Protein AF-A0A4U5V5Y0-F1 (afdb_monomer)

Solvent-accessible surface area (backbone atoms only — not comparable to full-atom values): 7312 Å² total; per-residue (Å²): 124,65,64,65,52,51,53,48,52,50,51,53,50,53,48,52,51,50,22,43,53,54,15,52,53,48,25,50,50,54,49,49,54,22,55,76,68,72,42,86,60,33,80,50,74,45,81,40,73,58,66,60,56,74,66,40,94,56,35,47,59,48,17,53,56,40,22,47,71,69,24,73,54,42,52,71,45,80,44,76,46,86,73,58,62,55,66,61,50,50,55,52,49,55,52,50,53,51,50,54,54,53,51,50,54,50,54,52,55,62,45,52,57,53,55,52,54,52,53,54,51,54,54,54,55,53,57,64,61,73,80,111

Secondary structure (DSSP, 8-state):
-HHHHHHHHHHHHHHHHHHHHHHHHHHHHHHHHHHHTT-SSEEEEEEE--HHHHHSTTHHHHHHHHHHHH-TTEEEEEEE-SSTTHHHHHHHHHHHHHHHHHHHHHHHHHHHHHHHHHHHHHHHHHHHHHT-

Structure (mmCIF, N/CA/C/O backbone):
data_AF-A0A4U5V5Y0-F1
#
_entry.id   AF-A0A4U5V5Y0-F1
#
loop_
_atom_site.group_PDB
_atom_site.id
_atom_site.type_symbol
_atom_site.label_atom_id
_atom_site.label_alt_id
_atom_site.label_comp_id
_atom_site.label_asym_id
_atom_site.label_entity_id
_atom_site.label_seq_id
_atom_site.pdbx_PDB_ins_code
_atom_site.Cartn_x
_atom_site.Cartn_y
_atom_site.Cartn_z
_atom_site.occupancy
_atom_site.B_iso_or_equiv
_atom_site.auth_seq_id
_atom_site.auth_comp_id
_atom_site.auth_asym_id
_atom_site.auth_atom_id
_atom_site.pdbx_PDB_model_num
ATOM 1 N N . MET A 1 1 ? 23.529 -1.756 -30.388 1.00 67.44 1 MET A N 1
ATOM 2 C CA . MET A 1 1 ? 22.049 -1.617 -30.461 1.00 67.44 1 MET A CA 1
ATOM 3 C C . MET A 1 1 ? 21.302 -2.834 -29.896 1.00 67.44 1 MET A C 1
ATOM 5 O O . MET A 1 1 ? 20.129 -2.705 -29.569 1.00 67.44 1 MET A O 1
ATOM 9 N N . VAL A 1 2 ? 21.948 -4.003 -29.757 1.00 92.50 2 VAL A N 1
ATOM 10 C CA . VAL A 1 2 ? 21.343 -5.205 -29.149 1.00 92.50 2 V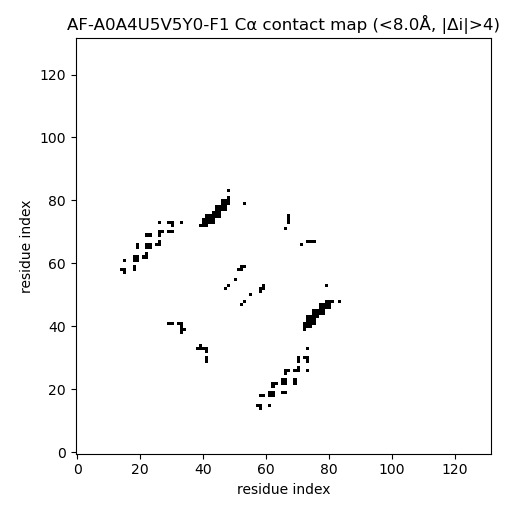AL A CA 1
ATOM 11 C C . VAL A 1 2 ? 21.371 -5.126 -27.616 1.00 92.50 2 VAL A C 1
ATOM 13 O O . VAL A 1 2 ? 20.354 -5.377 -26.979 1.00 92.50 2 VAL A O 1
ATOM 16 N N . ASP A 1 3 ? 22.475 -4.652 -27.032 1.00 94.75 3 ASP A N 1
ATOM 17 C CA . ASP A 1 3 ? 22.661 -4.611 -25.572 1.00 94.75 3 ASP A CA 1
ATOM 18 C C . ASP A 1 3 ? 21.644 -3.716 -24.861 1.00 94.75 3 ASP A C 1
ATOM 20 O O . ASP A 1 3 ? 21.044 -4.121 -23.871 1.00 94.75 3 ASP A O 1
ATOM 24 N N . SER A 1 4 ? 21.350 -2.530 -25.403 1.00 94.50 4 SER A N 1
ATOM 25 C CA . SER A 1 4 ? 20.343 -1.630 -24.824 1.00 94.50 4 SER A CA 1
ATOM 26 C C . SER A 1 4 ? 18.927 -2.217 -24.856 1.00 94.50 4 SER A C 1
ATOM 28 O O . SER A 1 4 ? 18.129 -1.948 -23.959 1.00 94.50 4 SER A O 1
ATOM 30 N N . ARG A 1 5 ? 18.610 -3.060 -25.851 1.00 95.94 5 ARG A N 1
ATOM 31 C CA . ARG A 1 5 ? 17.330 -3.786 -25.915 1.00 95.94 5 ARG A CA 1
ATOM 32 C C . ARG A 1 5 ? 17.271 -4.901 -24.878 1.00 95.94 5 ARG A C 1
ATOM 34 O O . ARG A 1 5 ? 16.232 -5.070 -24.248 1.00 95.94 5 ARG A O 1
ATOM 41 N N . VAL A 1 6 ? 18.372 -5.629 -24.686 1.00 97.50 6 VAL A N 1
ATOM 42 C CA . VAL A 1 6 ? 18.473 -6.674 -23.657 1.00 97.50 6 VAL A CA 1
ATOM 43 C C . VAL A 1 6 ? 18.346 -6.058 -22.265 1.00 97.50 6 VAL A C 1
ATOM 45 O O . VAL A 1 6 ? 17.530 -6.522 -21.475 1.00 97.50 6 VAL A O 1
ATOM 48 N N . VAL A 1 7 ? 19.067 -4.967 -21.985 1.00 97.94 7 VAL A N 1
ATOM 49 C CA . VAL A 1 7 ? 18.978 -4.249 -20.702 1.00 97.94 7 VAL A CA 1
ATOM 50 C C . VAL A 1 7 ? 17.548 -3.785 -20.438 1.00 97.94 7 VAL A C 1
ATOM 52 O O . VAL A 1 7 ? 17.015 -4.046 -19.363 1.00 97.94 7 VAL A O 1
ATOM 55 N N . ARG A 1 8 ? 16.886 -3.173 -21.430 1.00 96.50 8 ARG A N 1
ATOM 56 C CA . ARG A 1 8 ? 15.485 -2.760 -21.290 1.00 96.50 8 ARG A CA 1
ATOM 57 C C . ARG A 1 8 ? 14.567 -3.942 -20.970 1.00 96.50 8 ARG A C 1
ATOM 59 O O . ARG A 1 8 ? 13.778 -3.846 -20.040 1.00 96.50 8 ARG A O 1
ATOM 66 N N . LEU A 1 9 ? 14.695 -5.055 -21.693 1.00 97.19 9 LEU A N 1
ATOM 67 C CA . LEU A 1 9 ? 13.881 -6.250 -21.455 1.00 97.19 9 LEU A CA 1
ATOM 68 C C . LEU A 1 9 ? 14.072 -6.799 -20.035 1.00 97.19 9 LEU A C 1
ATOM 70 O O . LEU A 1 9 ? 13.101 -7.186 -19.383 1.00 97.19 9 LEU A O 1
ATOM 74 N N . VAL A 1 10 ? 15.312 -6.819 -19.544 1.00 97.94 10 VAL A N 1
ATOM 75 C CA . VAL A 1 10 ? 15.622 -7.250 -18.176 1.00 97.94 10 VAL A CA 1
ATOM 76 C C . VAL A 1 10 ? 14.977 -6.305 -17.1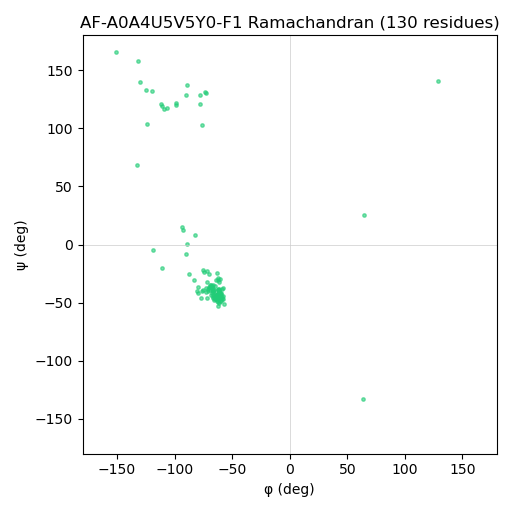58 1.00 97.94 10 VAL A C 1
ATOM 78 O O . VAL A 1 10 ? 14.302 -6.778 -16.243 1.00 97.94 10 VAL A O 1
ATOM 81 N N . CYS A 1 11 ? 15.109 -4.986 -17.331 1.00 97.06 11 CYS A N 1
ATOM 82 C CA . CYS A 1 11 ? 14.475 -3.994 -16.457 1.00 97.06 11 CYS A CA 1
ATOM 83 C C . CYS A 1 11 ? 12.944 -4.117 -16.448 1.00 97.06 11 CYS A C 1
ATOM 85 O O . CYS A 1 11 ? 12.342 -4.147 -15.371 1.00 97.06 11 CYS A O 1
ATOM 87 N N . ASP A 1 12 ? 12.320 -4.252 -17.619 1.00 97.00 12 ASP A N 1
ATOM 88 C CA . ASP A 1 12 ? 10.870 -4.429 -17.760 1.00 97.00 12 ASP A CA 1
ATOM 89 C C . ASP A 1 12 ? 10.416 -5.726 -17.070 1.00 97.00 12 ASP A C 1
ATOM 91 O O . ASP A 1 12 ? 9.430 -5.740 -16.333 1.00 97.00 12 ASP A O 1
ATOM 95 N N . THR A 1 13 ? 11.179 -6.813 -17.216 1.00 98.00 13 THR A N 1
ATOM 96 C CA . THR A 1 13 ? 10.873 -8.106 -16.582 1.00 98.00 13 THR A CA 1
ATOM 97 C C . THR A 1 13 ? 10.985 -8.033 -15.058 1.00 98.00 13 THR A C 1
ATOM 99 O O . THR A 1 13 ? 10.094 -8.503 -14.343 1.00 98.00 13 THR A O 1
ATOM 102 N N . ILE A 1 14 ? 12.061 -7.435 -14.537 1.00 98.25 14 ILE A N 1
ATOM 103 C CA . ILE A 1 14 ? 12.301 -7.318 -13.092 1.00 98.25 14 ILE A CA 1
ATOM 104 C C . ILE A 1 14 ? 11.249 -6.417 -12.442 1.00 98.25 14 ILE A C 1
ATOM 106 O O . ILE A 1 14 ? 10.661 -6.803 -11.428 1.00 98.25 14 ILE A O 1
ATOM 110 N N . SER A 1 15 ? 10.994 -5.243 -13.024 1.00 98.00 15 SER A N 1
ATOM 111 C CA . SER A 1 15 ? 10.015 -4.286 -12.501 1.00 98.00 15 SER A CA 1
ATOM 112 C C . SER A 1 15 ? 8.595 -4.854 -12.525 1.00 98.00 15 SER A C 1
ATOM 114 O O . SER A 1 15 ? 7.910 -4.798 -11.504 1.00 98.00 15 SER A O 1
ATOM 116 N N . SER A 1 16 ? 8.191 -5.504 -13.623 1.00 98.25 16 SER A N 1
ATOM 117 C CA . SER A 1 16 ? 6.876 -6.151 -13.739 1.00 98.25 16 SER A CA 1
ATOM 118 C C . SER A 1 16 ? 6.702 -7.275 -12.719 1.00 98.25 16 SER A C 1
ATOM 120 O O . SER A 1 16 ? 5.663 -7.383 -12.068 1.00 98.25 16 SER A O 1
ATOM 122 N N . ARG A 1 17 ? 7.731 -8.114 -12.532 1.00 98.56 17 ARG A N 1
ATOM 123 C CA . ARG A 1 17 ? 7.701 -9.176 -11.517 1.00 98.56 17 ARG A CA 1
ATOM 124 C C . ARG A 1 17 ? 7.547 -8.593 -10.115 1.00 98.56 17 ARG A C 1
ATOM 126 O O . ARG A 1 17 ? 6.737 -9.096 -9.343 1.00 98.56 17 ARG A O 1
ATOM 133 N N . SER A 1 18 ? 8.300 -7.541 -9.802 1.00 98.50 18 SER A N 1
ATOM 134 C CA . SER A 1 18 ? 8.222 -6.857 -8.510 1.00 98.50 18 SER A CA 1
ATOM 135 C C . SER A 1 18 ? 6.815 -6.300 -8.252 1.00 98.50 18 SER A C 1
ATOM 137 O O . SER A 1 18 ? 6.211 -6.624 -7.229 1.00 98.50 18 SER A O 1
ATOM 139 N N . ALA A 1 19 ? 6.229 -5.588 -9.222 1.00 98.56 19 ALA A N 1
ATOM 140 C CA . ALA A 1 19 ? 4.870 -5.052 -9.119 1.00 98.56 19 ALA A CA 1
ATOM 141 C C . ALA A 1 19 ? 3.821 -6.150 -8.861 1.00 98.56 19 ALA A C 1
ATOM 143 O O . ALA A 1 19 ? 2.978 -6.008 -7.974 1.00 98.56 19 ALA A O 1
ATOM 144 N N . ARG A 1 20 ? 3.907 -7.279 -9.578 1.00 98.69 20 ARG A N 1
ATOM 145 C CA . ARG A 1 20 ? 2.986 -8.420 -9.417 1.00 98.69 20 ARG A CA 1
ATOM 146 C C . ARG A 1 20 ? 3.112 -9.109 -8.060 1.00 98.69 20 ARG A C 1
ATOM 148 O O . ARG A 1 20 ? 2.100 -9.517 -7.496 1.00 98.69 20 ARG A O 1
ATOM 155 N N . LEU A 1 21 ? 4.328 -9.235 -7.528 1.00 98.62 21 LEU A N 1
ATOM 156 C CA . LEU A 1 21 ? 4.553 -9.804 -6.196 1.00 98.62 21 LEU A CA 1
ATOM 157 C C . LEU A 1 21 ? 3.978 -8.895 -5.102 1.00 98.62 21 LEU A C 1
ATOM 159 O O . LEU A 1 21 ? 3.255 -9.376 -4.228 1.00 98.62 21 LEU A O 1
ATOM 163 N N . CYS A 1 22 ? 4.217 -7.583 -5.189 1.00 98.31 22 CYS A N 1
ATOM 164 C CA . CYS A 1 22 ? 3.601 -6.607 -4.288 1.00 98.31 22 CYS A CA 1
ATOM 165 C C . CYS A 1 22 ? 2.067 -6.647 -4.376 1.00 98.31 22 CYS A C 1
ATOM 167 O O . CYS A 1 22 ? 1.385 -6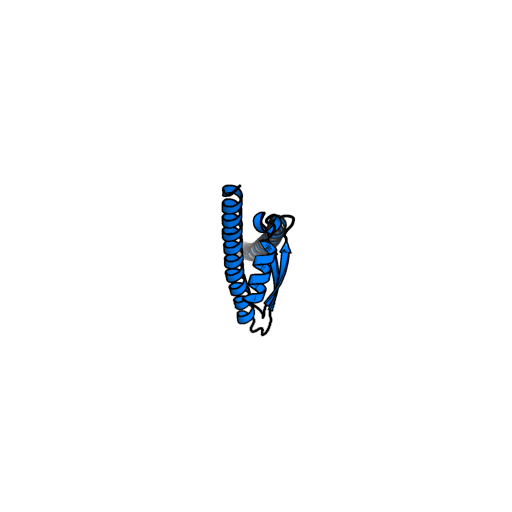.638 -3.352 1.00 98.31 22 CYS A O 1
ATOM 169 N N . ALA A 1 23 ? 1.524 -6.753 -5.591 1.00 98.56 23 ALA A N 1
ATOM 170 C CA . ALA A 1 23 ? 0.090 -6.872 -5.818 1.00 98.56 23 ALA A CA 1
ATOM 171 C C . ALA A 1 23 ? -0.512 -8.130 -5.180 1.00 98.56 23 ALA A C 1
ATOM 173 O O . ALA A 1 23 ? -1.580 -8.052 -4.579 1.00 98.56 23 ALA A O 1
ATOM 174 N N . ALA A 1 24 ? 0.166 -9.278 -5.270 1.00 98.69 24 ALA A N 1
ATOM 175 C CA . ALA A 1 24 ? -0.297 -10.519 -4.653 1.00 98.69 24 ALA A CA 1
ATOM 176 C C . ALA A 1 24 ? -0.360 -10.417 -3.121 1.00 98.69 24 ALA A C 1
ATOM 178 O O . ALA A 1 24 ? -1.358 -10.813 -2.511 1.00 98.69 24 ALA A O 1
ATOM 179 N N . ALA A 1 25 ? 0.663 -9.824 -2.499 1.00 98.62 25 ALA A N 1
ATOM 180 C CA . ALA A 1 25 ? 0.661 -9.559 -1.062 1.00 98.62 25 ALA A CA 1
ATOM 181 C C . ALA A 1 25 ? -0.487 -8.615 -0.664 1.00 98.62 25 ALA A C 1
ATOM 183 O O . ALA A 1 25 ? -1.244 -8.910 0.262 1.00 98.62 25 ALA A O 1
ATOM 184 N N . LEU A 1 26 ? -0.676 -7.519 -1.405 1.00 98.44 26 LEU A N 1
ATOM 185 C CA . LEU A 1 26 ? -1.731 -6.549 -1.122 1.00 98.44 26 LEU A CA 1
ATOM 186 C C . LEU A 1 26 ? -3.138 -7.137 -1.308 1.00 98.44 26 LEU A C 1
ATOM 188 O O . LEU A 1 26 ? -4.002 -6.940 -0.458 1.00 98.44 26 LEU A O 1
ATOM 192 N N . ALA A 1 27 ? -3.359 -7.905 -2.377 1.00 98.56 27 ALA A N 1
ATOM 193 C CA . ALA A 1 27 ? -4.612 -8.617 -2.622 1.00 98.56 27 ALA A CA 1
ATOM 194 C C . ALA A 1 27 ? -4.942 -9.598 -1.485 1.00 98.56 27 ALA A C 1
ATOM 196 O O . ALA A 1 27 ? -6.098 -9.712 -1.073 1.00 98.56 27 ALA A O 1
ATOM 197 N N . THR A 1 28 ? -3.923 -10.270 -0.940 1.00 98.56 28 THR A N 1
ATOM 198 C CA . THR A 1 28 ? -4.076 -11.166 0.213 1.00 98.56 28 THR A CA 1
ATOM 199 C C . THR A 1 28 ? -4.507 -10.391 1.457 1.00 98.56 28 THR A C 1
ATOM 201 O O . THR A 1 28 ? -5.467 -10.785 2.118 1.00 98.56 28 THR A O 1
ATOM 204 N N . LEU A 1 29 ? -3.858 -9.260 1.754 1.00 98.50 29 LEU A N 1
ATOM 205 C CA . LEU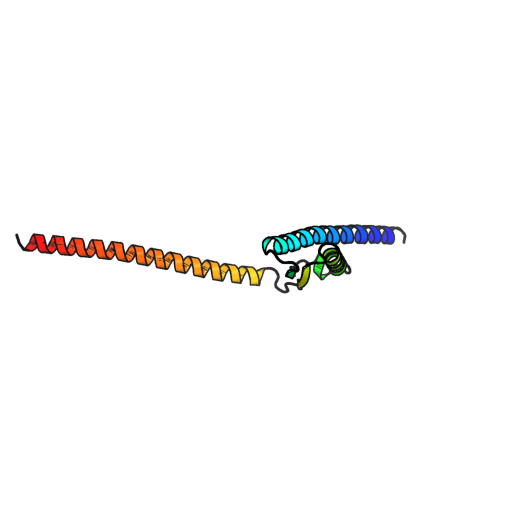 A 1 29 ? -4.215 -8.406 2.892 1.00 98.50 29 LEU A CA 1
ATOM 206 C C . LEU A 1 29 ? -5.627 -7.825 2.762 1.00 98.50 29 LEU A C 1
ATOM 208 O O . LEU A 1 29 ? -6.403 -7.888 3.714 1.00 98.50 29 LEU A O 1
ATOM 212 N N . ALA A 1 30 ? -5.990 -7.312 1.588 1.00 98.31 30 ALA A N 1
ATOM 213 C CA . ALA A 1 30 ? -7.321 -6.770 1.342 1.00 98.31 30 ALA A CA 1
ATOM 214 C C . ALA A 1 30 ? -8.404 -7.844 1.522 1.00 98.31 30 ALA A C 1
ATOM 216 O O . ALA A 1 30 ? -9.371 -7.633 2.252 1.00 98.31 30 ALA A O 1
ATOM 217 N N . ASN A 1 31 ? -8.208 -9.034 0.946 1.00 98.19 31 ASN A N 1
ATOM 218 C CA . ASN A 1 31 ? -9.125 -10.153 1.160 1.00 98.19 31 ASN A CA 1
ATOM 219 C C . ASN A 1 31 ? -9.185 -10.582 2.628 1.00 98.19 31 ASN A C 1
ATOM 221 O O . ASN A 1 31 ? -10.269 -10.866 3.133 1.00 98.19 31 ASN A O 1
ATOM 225 N N . ARG A 1 32 ? -8.052 -10.591 3.339 1.00 98.44 32 ARG A N 1
ATOM 226 C CA . ARG A 1 32 ? -8.022 -10.901 4.772 1.00 98.44 32 ARG A CA 1
ATOM 227 C C . ARG A 1 32 ? -8.856 -9.902 5.571 1.00 98.44 32 ARG A C 1
ATOM 229 O O . ARG A 1 32 ? -9.661 -10.323 6.393 1.00 98.44 32 ARG A O 1
ATOM 236 N N . ILE A 1 33 ? -8.713 -8.603 5.306 1.00 98.38 33 ILE A N 1
ATOM 237 C CA . ILE A 1 33 ? -9.518 -7.551 5.944 1.00 98.38 33 ILE A CA 1
ATOM 238 C C . ILE A 1 33 ? -11.004 -7.739 5.622 1.00 98.38 33 ILE A C 1
ATOM 240 O O . ILE A 1 33 ? -11.833 -7.687 6.529 1.00 98.38 33 ILE A O 1
ATOM 244 N N . ARG A 1 34 ? -11.340 -7.993 4.352 1.00 98.44 34 ARG A N 1
ATOM 245 C CA . ARG A 1 34 ? -12.713 -8.231 3.890 1.00 98.44 34 ARG A CA 1
ATOM 246 C C . ARG A 1 34 ? -13.368 -9.395 4.640 1.00 98.44 34 ARG A C 1
ATOM 248 O O . ARG A 1 34 ? -14.448 -9.227 5.198 1.00 98.44 34 ARG A O 1
ATOM 255 N N . VAL A 1 35 ? -12.686 -10.541 4.695 1.00 98.25 35 VAL A N 1
ATOM 256 C CA . VAL A 1 35 ? -13.163 -11.757 5.371 1.00 98.25 35 VAL A CA 1
ATOM 257 C C . VAL A 1 35 ? -13.279 -11.545 6.878 1.00 98.25 35 VAL A C 1
ATOM 259 O O . VAL A 1 35 ? -14.305 -11.886 7.453 1.00 98.25 35 VAL A O 1
ATOM 262 N N . ASN A 1 36 ? -12.279 -10.929 7.515 1.00 98.31 36 ASN A N 1
ATOM 263 C CA . ASN A 1 36 ? -12.311 -10.657 8.955 1.00 98.31 36 ASN A CA 1
ATOM 264 C C . ASN A 1 36 ? -13.482 -9.749 9.357 1.00 98.31 36 ASN A C 1
ATOM 266 O O . ASN A 1 36 ? -13.974 -9.845 10.475 1.00 98.31 36 ASN A O 1
ATOM 270 N N . ARG A 1 37 ? -13.923 -8.866 8.456 1.00 97.81 37 ARG A N 1
ATOM 271 C CA . ARG A 1 37 ? -15.086 -7.994 8.662 1.00 97.81 37 ARG A CA 1
ATOM 272 C C . ARG A 1 37 ? -16.410 -8.623 8.209 1.00 97.81 37 ARG A C 1
ATOM 274 O O . ARG A 1 37 ? -17.436 -7.961 8.300 1.00 97.81 37 ARG A O 1
ATOM 281 N N . GLY A 1 38 ? -16.400 -9.856 7.693 1.00 97.62 38 GLY A N 1
ATOM 282 C CA . GLY A 1 38 ? -17.598 -10.531 7.183 1.00 97.62 38 GLY A CA 1
ATOM 283 C C . GLY A 1 38 ? -18.219 -9.859 5.953 1.00 97.62 38 GLY A C 1
ATOM 284 O O . GLY A 1 38 ? -19.420 -9.981 5.729 1.00 97.62 38 GLY A O 1
ATOM 285 N N . LEU A 1 39 ? -17.430 -9.120 5.167 1.00 97.88 39 LEU A N 1
ATOM 286 C CA . LEU A 1 39 ? -17.933 -8.340 4.036 1.00 97.88 39 LEU A CA 1
ATOM 287 C C . LEU A 1 39 ? -17.952 -9.166 2.742 1.00 97.88 39 LEU A C 1
ATOM 289 O O . LEU A 1 39 ? -16.982 -9.851 2.405 1.00 97.88 39 LEU A O 1
ATOM 293 N N . SER A 1 40 ? -19.028 -9.039 1.963 1.00 97.06 40 SER A N 1
ATOM 294 C CA . SER A 1 40 ? -19.068 -9.558 0.590 1.00 97.06 40 SER A CA 1
ATOM 295 C C . SER A 1 40 ? -18.095 -8.794 -0.308 1.00 97.06 40 SER A C 1
ATOM 297 O O . SER A 1 40 ? -17.311 -9.420 -1.013 1.00 97.06 40 SER A O 1
ATOM 299 N N . HIS A 1 41 ? -18.069 -7.464 -0.185 1.00 97.88 41 HIS A N 1
ATOM 300 C CA . HIS A 1 41 ? -17.200 -6.562 -0.935 1.00 97.88 41 HIS A CA 1
ATOM 301 C C . HIS A 1 41 ? -16.483 -5.579 0.004 1.00 97.88 41 HIS A C 1
ATOM 303 O O . HIS A 1 41 ? -17.084 -5.068 0.951 1.00 97.88 41 HIS A O 1
ATOM 309 N N . LEU A 1 42 ? -15.202 -5.295 -0.243 1.00 98.38 42 LEU A N 1
ATOM 310 C CA . LEU A 1 42 ? -14.414 -4.339 0.540 1.00 98.38 42 LEU A CA 1
ATOM 311 C C . LEU A 1 42 ? -14.099 -3.100 -0.291 1.00 98.38 42 LEU A C 1
ATOM 313 O O . LEU A 1 42 ? -13.362 -3.190 -1.261 1.00 98.38 42 LEU A O 1
ATOM 317 N N . LYS A 1 43 ? -14.558 -1.930 0.153 1.00 98.19 43 LYS A N 1
ATOM 318 C CA . LYS A 1 43 ? -14.074 -0.644 -0.354 1.00 98.19 43 LYS A CA 1
ATOM 319 C C . LYS A 1 43 ? -13.037 -0.073 0.605 1.00 98.19 43 LYS A C 1
ATOM 321 O O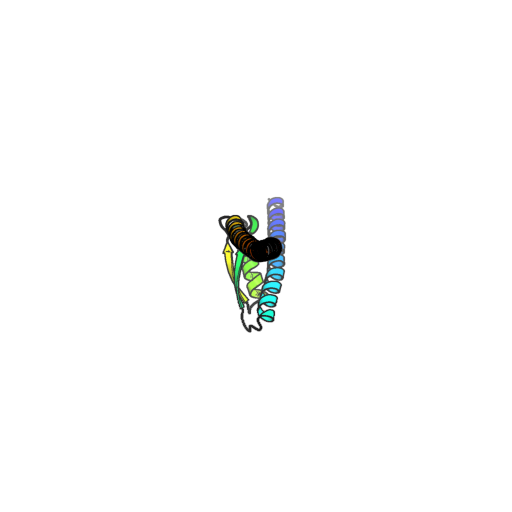 . LYS A 1 43 ? -13.330 0.110 1.787 1.00 98.19 43 LYS A O 1
ATOM 326 N N . THR A 1 44 ? -11.820 0.178 0.133 1.00 97.62 44 THR A N 1
ATOM 327 C CA . THR A 1 44 ? -10.730 0.657 0.992 1.00 97.62 44 THR A CA 1
ATOM 328 C C . THR A 1 44 ? -9.716 1.514 0.239 1.00 97.62 44 THR A C 1
ATOM 330 O O . THR A 1 44 ? -9.680 1.537 -0.991 1.00 97.62 44 THR A O 1
ATOM 333 N N . THR A 1 45 ? -8.878 2.220 0.993 1.00 98.12 45 THR A N 1
ATOM 334 C CA . THR A 1 45 ? -7.809 3.065 0.460 1.00 98.12 45 THR A CA 1
ATOM 335 C C . THR A 1 45 ? -6.470 2.559 0.967 1.00 98.12 45 THR A C 1
ATOM 337 O O . THR A 1 45 ? -6.297 2.329 2.162 1.00 98.12 45 THR A O 1
ATOM 340 N N . VAL A 1 46 ? -5.510 2.412 0.060 1.00 97.75 46 VAL A N 1
ATOM 341 C CA . VAL A 1 46 ? -4.130 2.042 0.375 1.00 97.75 46 VAL A CA 1
ATOM 342 C C . VAL A 1 46 ? -3.259 3.278 0.211 1.00 97.75 46 VAL A C 1
ATOM 344 O O . VAL A 1 46 ? -3.154 3.831 -0.885 1.00 97.75 46 VAL A O 1
ATOM 347 N N . GLY A 1 47 ? -2.639 3.707 1.309 1.00 96.25 47 GLY A N 1
ATOM 348 C CA . GLY A 1 47 ? -1.597 4.727 1.279 1.00 96.25 47 GLY A CA 1
ATOM 349 C C . GLY A 1 47 ? -0.315 4.152 0.682 1.00 96.25 47 GLY A C 1
ATOM 350 O O . GLY A 1 47 ? 0.130 3.080 1.092 1.00 96.25 47 GLY A O 1
ATOM 351 N N . VAL A 1 48 ? 0.270 4.848 -0.289 1.00 96.12 48 VAL A N 1
ATOM 352 C CA . VAL A 1 48 ? 1.483 4.415 -0.986 1.00 96.12 48 VAL A CA 1
ATOM 353 C C . VAL A 1 48 ? 2.554 5.487 -0.903 1.00 96.12 48 VAL A C 1
ATOM 355 O O . VAL A 1 48 ? 2.318 6.655 -1.195 1.00 96.12 48 VAL A O 1
ATOM 358 N N . ASP A 1 49 ? 3.764 5.066 -0.569 1.00 94.25 49 ASP A N 1
ATOM 359 C CA . ASP A 1 49 ? 4.970 5.878 -0.635 1.00 94.25 49 ASP A CA 1
ATOM 360 C C . ASP A 1 49 ? 6.069 5.067 -1.342 1.00 94.25 49 ASP A C 1
ATOM 362 O O . ASP A 1 49 ? 6.005 3.839 -1.425 1.00 94.25 49 ASP A O 1
ATOM 366 N N . GLY A 1 50 ? 7.067 5.752 -1.891 1.00 93.38 50 GLY A N 1
ATOM 367 C CA . GLY A 1 50 ? 8.216 5.142 -2.552 1.00 93.38 50 GLY A CA 1
ATOM 368 C C . GLY A 1 50 ? 8.486 5.700 -3.946 1.00 93.38 50 GLY A C 1
ATOM 369 O O . GLY A 1 50 ? 7.590 5.953 -4.754 1.00 93.38 50 GLY A O 1
ATOM 370 N N . THR A 1 51 ? 9.769 5.870 -4.259 1.00 94.88 51 THR A N 1
ATOM 371 C CA . THR A 1 51 ? 10.223 6.427 -5.541 1.00 94.88 51 THR A CA 1
ATOM 372 C C . THR A 1 51 ? 9.921 5.514 -6.722 1.00 94.88 51 THR A C 1
ATOM 374 O O . THR A 1 51 ? 9.572 6.026 -7.779 1.00 94.88 51 THR A O 1
ATOM 377 N N . VAL A 1 52 ? 10.000 4.190 -6.557 1.00 96.81 52 VAL A N 1
ATOM 378 C CA . VAL A 1 52 ? 9.678 3.230 -7.627 1.00 96.81 52 VAL A CA 1
ATOM 379 C C . VAL A 1 52 ? 8.212 3.351 -8.030 1.00 96.81 52 VAL A C 1
ATOM 381 O O . VAL A 1 52 ? 7.925 3.517 -9.208 1.00 96.81 52 VAL A O 1
ATOM 384 N N . TYR A 1 53 ? 7.290 3.359 -7.065 1.00 96.75 53 TYR A N 1
ATOM 385 C CA . TYR A 1 53 ? 5.865 3.507 -7.358 1.00 96.75 53 TYR A CA 1
ATOM 386 C C . TYR A 1 53 ? 5.544 4.855 -8.026 1.00 96.75 53 TYR A C 1
ATOM 388 O O . TYR A 1 53 ? 4.731 4.902 -8.943 1.00 96.75 53 TYR A O 1
ATOM 396 N N . ARG A 1 54 ? 6.204 5.943 -7.598 1.00 94.56 54 ARG A N 1
ATOM 397 C CA . ARG A 1 54 ? 5.984 7.293 -8.144 1.00 94.56 54 ARG A CA 1
ATOM 398 C C . ARG A 1 54 ? 6.617 7.541 -9.512 1.00 94.56 54 ARG A C 1
ATOM 400 O O . ARG A 1 54 ? 6.045 8.268 -10.312 1.00 94.56 54 ARG A O 1
ATOM 407 N N . LYS A 1 55 ? 7.835 7.043 -9.742 1.00 95.69 55 LYS A N 1
ATOM 408 C CA . LYS A 1 55 ? 8.682 7.461 -10.875 1.00 95.69 55 LYS A CA 1
ATOM 409 C C . LYS A 1 55 ? 8.873 6.383 -11.937 1.00 95.69 55 LYS A C 1
ATOM 411 O O . LYS A 1 55 ? 9.268 6.717 -13.049 1.00 95.69 55 LYS A O 1
ATOM 416 N N . HIS A 1 56 ? 8.655 5.106 -11.619 1.00 97.31 56 HIS A N 1
ATOM 417 C CA . HIS A 1 56 ? 8.781 4.051 -12.621 1.00 97.31 56 HIS A CA 1
ATOM 418 C C . HIS A 1 56 ? 7.586 4.112 -13.583 1.00 97.31 56 HIS A C 1
ATOM 420 O O . HIS A 1 56 ? 6.449 4.116 -13.109 1.00 97.31 56 HIS A O 1
ATOM 426 N N . PRO A 1 57 ? 7.804 4.092 -14.909 1.00 96.50 57 PRO A N 1
ATOM 427 C CA . PRO A 1 57 ? 6.757 4.399 -15.886 1.00 96.50 57 PRO A CA 1
ATOM 428 C C . PRO A 1 57 ? 5.564 3.435 -15.832 1.00 96.50 57 PRO A C 1
ATOM 430 O O . PRO A 1 57 ? 4.438 3.855 -16.057 1.00 96.50 57 PRO A O 1
ATOM 433 N N . ASN A 1 58 ? 5.801 2.165 -15.480 1.00 95.75 58 ASN A N 1
ATOM 434 C CA . ASN A 1 58 ? 4.775 1.117 -15.569 1.00 95.75 58 ASN A CA 1
ATOM 435 C C . ASN A 1 58 ? 4.431 0.468 -14.216 1.00 95.75 58 ASN A C 1
ATOM 437 O O . ASN A 1 58 ? 3.578 -0.412 -14.155 1.00 95.75 58 ASN A O 1
ATOM 441 N N . PHE A 1 59 ? 5.127 0.818 -13.126 1.00 98.25 59 PHE A N 1
ATOM 442 C CA . PHE A 1 59 ? 5.056 0.009 -11.898 1.00 98.25 59 PHE A CA 1
ATOM 443 C C . PHE A 1 59 ? 3.708 0.151 -11.190 1.00 98.25 59 PHE A C 1
ATOM 445 O O . PHE A 1 59 ? 3.118 -0.844 -10.774 1.00 98.25 59 PHE A O 1
ATOM 452 N N . SER A 1 60 ? 3.230 1.388 -11.042 1.00 97.75 60 SER A N 1
ATOM 453 C CA . SER A 1 60 ? 1.959 1.681 -10.381 1.00 97.75 60 SER A CA 1
ATOM 454 C C . SER A 1 60 ? 0.786 1.059 -11.136 1.00 97.75 60 SER A C 1
ATOM 456 O O . SER A 1 60 ? -0.046 0.397 -10.523 1.00 97.75 60 SER A O 1
ATOM 458 N N . GLU A 1 61 ? 0.759 1.197 -12.460 1.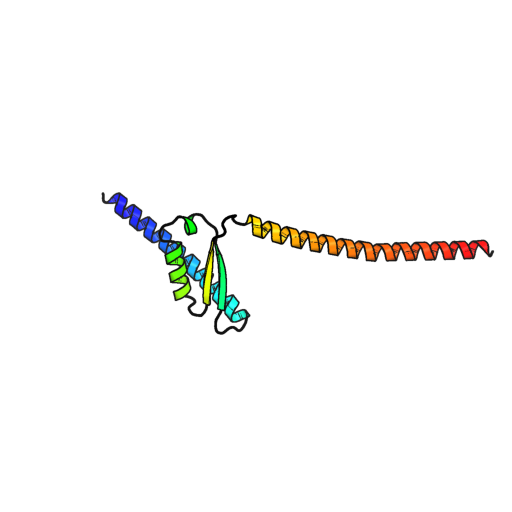00 97.94 61 GLU A N 1
ATOM 459 C CA . GLU A 1 61 ? -0.274 0.617 -13.317 1.00 97.94 61 GLU A CA 1
ATOM 460 C C . GLU A 1 61 ? -0.295 -0.915 -13.236 1.00 97.94 61 GLU A C 1
ATOM 462 O O . GLU A 1 61 ? -1.344 -1.497 -12.954 1.00 97.94 61 GLU A O 1
ATOM 467 N N . GLU A 1 62 ? 0.861 -1.572 -13.392 1.00 98.31 62 GLU A N 1
ATOM 468 C CA . GLU A 1 62 ? 0.971 -3.035 -13.322 1.00 98.31 62 GLU A CA 1
ATOM 469 C C . GLU A 1 62 ? 0.533 -3.569 -11.949 1.00 98.31 62 GLU A C 1
ATOM 471 O O . GLU A 1 62 ? -0.179 -4.576 -11.863 1.00 98.31 62 GLU A O 1
ATOM 476 N N . LEU A 1 63 ? 0.925 -2.883 -10.867 1.00 98.50 63 LEU A N 1
ATOM 477 C CA . LEU A 1 63 ? 0.525 -3.235 -9.508 1.00 98.50 63 LEU A CA 1
ATOM 478 C C . LEU A 1 63 ? -0.993 -3.124 -9.354 1.00 98.50 63 LEU A C 1
ATOM 480 O O . LEU A 1 63 ? -1.633 -4.091 -8.945 1.00 98.50 63 LEU A O 1
ATOM 484 N N . GLN A 1 64 ? -1.584 -1.984 -9.716 1.00 98.31 64 GLN A N 1
ATOM 485 C CA . GLN A 1 64 ? -3.025 -1.753 -9.582 1.00 98.31 64 GLN A CA 1
ATOM 486 C C . GLN A 1 64 ? -3.847 -2.731 -10.428 1.00 98.31 64 GLN A C 1
ATOM 488 O O . GLN A 1 64 ? -4.820 -3.306 -9.937 1.00 98.31 64 GLN A O 1
ATOM 493 N N . ALA A 1 65 ? -3.447 -2.961 -11.681 1.00 98.44 65 ALA A N 1
ATOM 494 C CA . ALA A 1 65 ? -4.105 -3.915 -12.567 1.00 98.44 65 ALA A CA 1
ATOM 495 C C . ALA A 1 65 ? -4.036 -5.341 -12.004 1.00 98.44 65 ALA A C 1
ATOM 497 O O . ALA A 1 65 ? -5.037 -6.062 -11.983 1.00 98.44 65 ALA A O 1
ATOM 498 N N . THR A 1 66 ? -2.873 -5.739 -11.479 1.00 98.62 66 THR A N 1
ATOM 499 C CA . THR A 1 66 ? -2.701 -7.067 -10.883 1.00 98.62 66 THR A CA 1
ATOM 500 C C . THR A 1 66 ? -3.524 -7.225 -9.606 1.00 98.62 66 THR A C 1
ATOM 502 O O . THR A 1 66 ? -4.141 -8.271 -9.424 1.00 98.62 66 THR A O 1
ATOM 505 N N . VAL A 1 67 ? -3.602 -6.202 -8.748 1.00 98.56 67 VAL A N 1
ATOM 506 C CA . VAL A 1 67 ? -4.442 -6.235 -7.539 1.00 98.56 67 VAL A CA 1
ATOM 507 C C . VAL A 1 67 ? -5.913 -6.418 -7.902 1.00 98.56 67 VAL A C 1
ATOM 509 O O . VAL A 1 67 ? -6.546 -7.320 -7.360 1.00 98.56 67 VAL A O 1
ATOM 512 N N . ARG A 1 68 ? -6.438 -5.640 -8.860 1.00 98.06 68 ARG A N 1
ATOM 513 C CA . ARG A 1 68 ? -7.833 -5.768 -9.328 1.00 98.06 68 ARG A CA 1
ATOM 514 C C . ARG A 1 68 ? -8.135 -7.171 -9.854 1.00 98.06 68 ARG A C 1
ATOM 516 O O . ARG A 1 68 ? -9.209 -7.704 -9.609 1.00 98.06 68 ARG A O 1
ATOM 523 N N . ARG A 1 69 ? -7.170 -7.793 -10.538 1.00 98.38 69 ARG A N 1
ATOM 524 C CA . ARG A 1 69 ? -7.300 -9.169 -11.037 1.00 98.38 69 ARG A CA 1
ATOM 525 C C . ARG A 1 69 ? -7.275 -10.219 -9.919 1.00 98.38 69 ARG A C 1
ATOM 527 O O . ARG A 1 69 ? -7.948 -11.235 -10.042 1.00 98.38 69 ARG A O 1
ATOM 534 N N . LEU A 1 70 ? -6.478 -10.015 -8.869 1.00 98.50 70 LEU A N 1
ATOM 535 C CA . LEU A 1 70 ? -6.303 -10.983 -7.776 1.00 98.50 70 LEU A CA 1
ATOM 536 C C . LEU A 1 70 ? -7.334 -10.832 -6.645 1.00 98.50 70 LEU A C 1
ATOM 538 O O . LEU A 1 70 ? -7.604 -11.799 -5.936 1.00 98.50 70 LEU A O 1
ATOM 542 N N . ALA A 1 71 ? -7.900 -9.642 -6.459 1.00 97.94 71 ALA A N 1
ATOM 543 C CA . ALA A 1 71 ? -8.912 -9.347 -5.448 1.00 97.94 71 ALA A CA 1
ATOM 544 C C . ALA A 1 71 ? -10.086 -8.562 -6.067 1.00 97.94 71 ALA A C 1
ATOM 546 O O . ALA A 1 71 ? -10.265 -7.389 -5.746 1.00 97.94 71 ALA A O 1
ATOM 547 N N . PRO A 1 72 ? -10.894 -9.192 -6.941 1.00 97.75 72 PRO A N 1
ATOM 548 C CA . PRO A 1 72 ? -12.008 -8.519 -7.618 1.00 97.75 72 PRO A CA 1
ATOM 549 C C . PRO A 1 72 ? -13.099 -8.026 -6.651 1.00 97.75 72 PRO A C 1
ATOM 551 O O . PRO A 1 72 ? -13.784 -7.051 -6.939 1.00 97.75 72 PRO A O 1
ATOM 554 N N . GLU A 1 73 ? -13.212 -8.644 -5.472 1.00 98.25 73 GLU A N 1
ATOM 555 C CA . GLU A 1 73 ? -14.149 -8.245 -4.410 1.00 98.25 73 GLU A CA 1
ATOM 556 C C . GLU A 1 73 ? -13.634 -7.094 -3.527 1.00 98.25 73 GLU A C 1
ATOM 558 O O . GLU A 1 73 ? -14.220 -6.792 -2.484 1.00 98.25 73 GLU A O 1
ATOM 563 N N . CYS A 1 74 ? -12.509 -6.480 -3.895 1.00 98.19 74 CYS A N 1
ATOM 564 C CA . CYS A 1 74 ? -11.898 -5.384 -3.156 1.00 98.19 74 CYS A CA 1
ATOM 565 C C . CYS A 1 74 ? -11.712 -4.164 -4.073 1.00 98.19 74 CYS A C 1
ATOM 567 O O . CYS A 1 74 ? -10.767 -4.112 -4.861 1.00 98.19 74 CYS A O 1
ATOM 569 N N . ASP A 1 75 ? -12.570 -3.155 -3.929 1.00 97.75 75 ASP A N 1
ATOM 570 C CA . ASP A 1 75 ? -12.385 -1.836 -4.535 1.00 97.75 75 ASP A CA 1
ATOM 571 C C . ASP A 1 75 ? -11.321 -1.049 -3.754 1.00 97.75 75 ASP A C 1
ATOM 573 O O . ASP A 1 75 ? -11.554 -0.562 -2.642 1.00 97.75 75 ASP A O 1
ATOM 577 N N . ILE A 1 76 ? -10.116 -0.981 -4.326 1.00 98.00 76 ILE A N 1
ATOM 578 C CA . ILE A 1 76 ? -8.947 -0.356 -3.708 1.00 98.00 76 ILE A CA 1
ATOM 579 C C . ILE A 1 76 ? -8.605 0.941 -4.436 1.00 98.00 76 ILE A C 1
ATOM 581 O O . ILE A 1 76 ? -8.180 0.939 -5.594 1.00 98.00 76 ILE A O 1
ATOM 585 N N . THR A 1 77 ? -8.700 2.049 -3.705 1.00 98.12 77 THR A N 1
ATOM 586 C CA . THR A 1 77 ? -8.172 3.350 -4.127 1.00 98.12 77 THR A CA 1
ATOM 587 C C . THR A 1 77 ? -6.731 3.503 -3.640 1.00 98.12 77 THR A C 1
ATOM 589 O O . THR A 1 77 ? -6.445 3.311 -2.461 1.00 98.12 77 THR A O 1
ATOM 592 N N . PHE A 1 78 ? -5.805 3.861 -4.527 1.00 97.56 78 PHE A N 1
ATOM 593 C CA . PHE A 1 78 ? -4.402 4.081 -4.168 1.00 97.56 78 PHE A CA 1
ATOM 594 C C . PHE A 1 78 ? -4.141 5.574 -3.986 1.00 97.56 78 PHE A C 1
ATOM 596 O O . PHE A 1 78 ? -4.307 6.342 -4.932 1.00 97.56 78 PHE A O 1
ATOM 603 N N . LEU A 1 79 ? -3.714 5.977 -2.789 1.00 96.38 79 LEU A N 1
ATOM 604 C CA . LEU A 1 79 ? -3.405 7.367 -2.460 1.00 96.38 79 LEU A CA 1
ATOM 605 C C . LEU A 1 79 ? -1.903 7.523 -2.226 1.00 96.38 79 LEU A C 1
ATOM 607 O O . LEU A 1 79 ? -1.341 6.872 -1.349 1.00 96.38 79 LEU A O 1
ATOM 611 N N . ILE A 1 80 ? -1.248 8.380 -3.008 1.00 95.06 80 ILE A N 1
ATOM 612 C CA . ILE A 1 80 ? 0.183 8.652 -2.849 1.00 95.06 80 ILE A CA 1
ATOM 613 C C . ILE A 1 80 ? 0.375 9.596 -1.661 1.00 95.06 80 ILE A C 1
ATOM 615 O O . ILE A 1 80 ? -0.259 10.646 -1.605 1.00 95.06 80 ILE A O 1
ATOM 619 N N . SER A 1 81 ? 1.264 9.240 -0.735 1.00 94.06 81 SER A N 1
ATOM 620 C CA . SER A 1 81 ? 1.688 10.150 0.328 1.00 94.06 81 SER A CA 1
ATOM 621 C C . SER A 1 81 ? 2.703 11.157 -0.214 1.00 94.06 81 SER A C 1
ATOM 623 O O . SER A 1 81 ? 3.755 10.763 -0.733 1.00 94.06 81 SER A O 1
ATOM 625 N N . GLU A 1 82 ? 2.383 12.448 -0.109 1.00 87.75 82 GLU A N 1
ATOM 626 C CA . GLU A 1 82 ? 3.246 13.554 -0.546 1.00 87.75 82 GLU A CA 1
ATOM 627 C C . GLU A 1 82 ? 4.385 13.805 0.450 1.00 87.75 82 GLU A C 1
ATOM 629 O O . GLU A 1 82 ? 5.546 13.883 0.056 1.00 87.75 82 GLU A O 1
ATOM 634 N N . ASP A 1 83 ? 4.069 13.845 1.745 1.00 84.38 83 ASP A N 1
ATOM 635 C CA . ASP A 1 83 ? 5.016 14.149 2.830 1.00 84.38 83 ASP A CA 1
ATOM 636 C C . ASP A 1 83 ? 5.643 12.889 3.463 1.00 84.38 83 ASP A C 1
ATOM 638 O O . ASP A 1 83 ? 6.191 12.928 4.569 1.00 84.38 83 ASP A O 1
ATOM 642 N N . GLY A 1 84 ? 5.521 11.740 2.793 1.00 86.25 84 GLY A N 1
ATOM 643 C CA . GLY A 1 84 ? 5.984 10.449 3.300 1.00 86.25 84 GLY A CA 1
ATOM 644 C C . GLY A 1 84 ? 5.240 10.011 4.566 1.00 86.25 84 GLY A C 1
ATOM 645 O O . GLY A 1 84 ? 4.011 10.060 4.622 1.00 86.25 84 GLY A O 1
ATOM 646 N N . SER A 1 85 ? 5.960 9.554 5.592 1.00 92.50 85 SER A N 1
ATOM 647 C CA . SER A 1 85 ? 5.368 9.065 6.849 1.00 92.50 85 SER A CA 1
ATOM 648 C C . SER A 1 85 ? 5.177 10.144 7.923 1.00 92.50 85 SER A C 1
ATOM 650 O O . SER A 1 85 ? 4.528 9.877 8.935 1.00 92.50 85 SER A O 1
ATOM 652 N N . GLY A 1 86 ? 5.703 11.359 7.719 1.00 94.62 86 GLY A N 1
ATOM 653 C CA . GLY A 1 86 ? 5.808 12.386 8.763 1.00 94.62 86 GLY A CA 1
ATOM 654 C C . GLY A 1 86 ? 4.465 12.798 9.369 1.00 94.62 86 GLY A C 1
ATOM 655 O O . GLY A 1 86 ? 4.326 12.839 10.591 1.00 94.62 86 GLY A O 1
ATOM 656 N N . ARG A 1 87 ? 3.440 13.019 8.532 1.00 94.12 87 ARG A N 1
ATOM 657 C CA . ARG A 1 87 ? 2.086 13.362 9.010 1.00 94.12 87 ARG A CA 1
ATOM 658 C C . ARG A 1 87 ? 1.468 12.236 9.841 1.00 94.12 87 ARG A C 1
ATOM 660 O O . ARG A 1 87 ? 0.893 12.497 10.891 1.00 94.12 87 ARG A O 1
ATOM 667 N N . GLY A 1 88 ? 1.621 10.986 9.404 1.00 94.06 88 GLY A N 1
ATOM 668 C CA . GLY A 1 88 ? 1.134 9.825 10.152 1.00 94.06 88 GLY A CA 1
ATOM 669 C C . GLY A 1 88 ? 1.846 9.664 11.496 1.00 94.06 88 GLY A C 1
ATOM 670 O O . GLY A 1 88 ? 1.191 9.460 12.515 1.00 94.06 88 GLY A O 1
ATOM 671 N N . ALA A 1 89 ? 3.171 9.828 11.513 1.00 96.44 89 ALA A N 1
ATOM 672 C CA . ALA A 1 89 ? 3.969 9.761 12.733 1.00 96.44 89 ALA A CA 1
ATOM 673 C C . ALA A 1 89 ? 3.561 10.840 13.749 1.00 96.44 89 ALA A C 1
ATOM 675 O O . ALA A 1 89 ? 3.380 10.530 14.924 1.00 96.44 89 ALA A O 1
ATOM 676 N N . ALA A 1 90 ? 3.339 12.079 13.297 1.00 97.19 90 ALA A N 1
ATOM 677 C CA . ALA A 1 90 ? 2.873 13.167 14.156 1.00 97.19 90 ALA A CA 1
ATOM 678 C C . ALA A 1 90 ? 1.493 12.876 14.771 1.00 97.19 90 ALA A C 1
ATOM 680 O O . ALA A 1 90 ? 1.289 13.111 15.960 1.00 97.19 90 ALA A O 1
ATOM 681 N N . MET A 1 91 ? 0.564 12.310 13.993 1.00 97.00 91 MET A N 1
ATOM 682 C CA . MET A 1 91 ? -0.759 11.920 14.498 1.00 97.00 91 MET A CA 1
ATOM 683 C C . MET A 1 91 ? -0.663 10.837 15.579 1.00 97.00 91 MET A C 1
ATOM 685 O O . 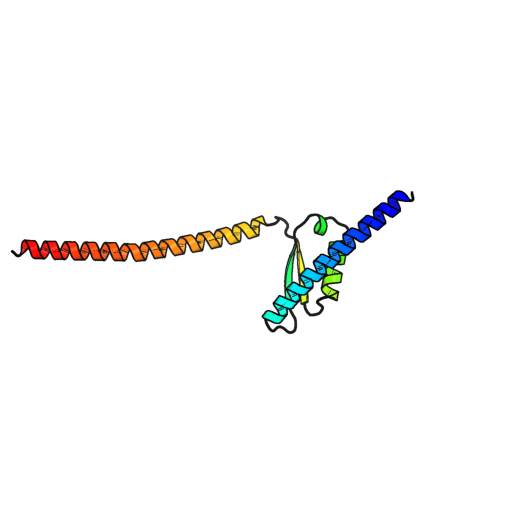MET A 1 91 ? -1.328 10.940 16.607 1.00 97.00 91 MET A O 1
ATOM 689 N N . VAL A 1 92 ? 0.184 9.821 15.378 1.00 97.69 92 VAL A N 1
ATOM 690 C CA . VAL A 1 92 ? 0.419 8.775 16.388 1.00 97.69 92 VAL A CA 1
ATOM 691 C C . VAL A 1 92 ? 1.053 9.370 17.646 1.00 97.69 92 VAL A C 1
ATOM 693 O O . VAL A 1 92 ? 0.587 9.079 18.744 1.00 97.69 92 VAL A O 1
ATOM 696 N N . ALA A 1 93 ? 2.057 10.240 17.500 1.00 97.88 93 ALA A N 1
ATOM 697 C CA . ALA A 1 93 ? 2.714 10.905 18.625 1.00 97.88 93 ALA A CA 1
ATOM 698 C C . ALA A 1 93 ? 1.737 11.761 19.446 1.00 97.88 93 ALA A C 1
ATOM 700 O O . ALA A 1 93 ? 1.748 11.688 20.670 1.00 97.88 93 ALA A O 1
ATOM 701 N N . ALA A 1 94 ? 0.845 12.507 18.788 1.00 98.31 94 ALA A N 1
ATOM 702 C CA . ALA A 1 94 ? -0.178 13.300 19.466 1.00 98.31 94 ALA A CA 1
ATOM 703 C C . ALA A 1 94 ? -1.143 12.426 20.288 1.00 98.31 94 ALA A C 1
ATOM 705 O O . ALA A 1 94 ? -1.491 12.775 21.416 1.00 98.31 94 ALA A O 1
ATOM 706 N N . VAL A 1 95 ? -1.559 11.270 19.753 1.00 98.25 95 VAL A N 1
ATOM 707 C CA . VAL A 1 95 ? -2.416 10.326 20.491 1.00 98.25 95 VAL A CA 1
ATOM 708 C C . VAL A 1 95 ? -1.658 9.687 21.654 1.00 98.25 95 VAL A C 1
ATOM 710 O O . VAL A 1 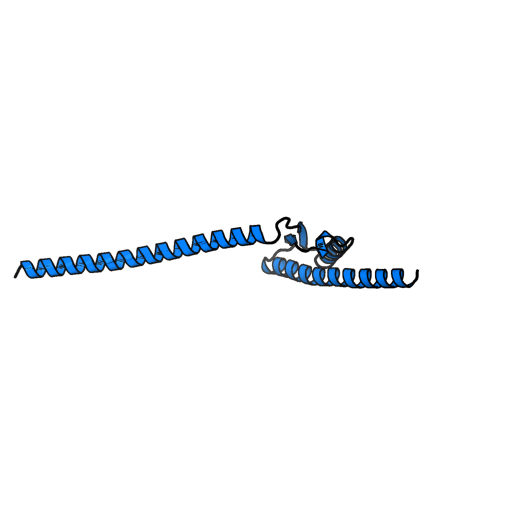95 ? -2.207 9.617 22.749 1.00 98.25 95 VAL A O 1
ATOM 713 N N . ALA A 1 96 ? -0.409 9.264 21.444 1.00 97.69 96 ALA A N 1
ATOM 714 C CA . ALA A 1 96 ? 0.428 8.691 22.496 1.00 97.69 96 ALA A CA 1
ATOM 715 C C . ALA A 1 96 ? 0.655 9.688 23.642 1.00 97.69 96 ALA A C 1
ATOM 717 O O . ALA A 1 96 ? 0.452 9.338 24.798 1.00 97.69 96 ALA A O 1
ATOM 718 N N . GLN A 1 97 ? 0.968 10.946 23.321 1.00 97.88 97 GLN A N 1
ATOM 719 C CA . GLN A 1 97 ? 1.117 12.015 24.308 1.00 97.88 97 GLN A CA 1
ATOM 720 C C . GLN A 1 97 ? -0.183 12.271 25.080 1.00 97.88 97 GLN A C 1
ATOM 722 O O . GLN A 1 97 ? -0.153 12.504 26.285 1.00 97.88 97 GLN A O 1
ATOM 727 N N . ARG A 1 98 ? -1.340 12.224 24.406 1.00 96.81 98 ARG A N 1
ATOM 728 C CA . ARG A 1 98 ? -2.636 12.371 25.078 1.00 96.81 98 ARG A CA 1
ATOM 729 C C . ARG A 1 98 ? -2.894 11.231 26.064 1.00 96.81 98 ARG A C 1
ATOM 731 O O . ARG A 1 98 ? -3.369 11.504 27.157 1.00 96.81 98 ARG A O 1
ATOM 738 N N . LEU A 1 99 ? -2.606 9.989 25.673 1.00 96.88 99 LEU A N 1
ATOM 739 C CA . LEU A 1 99 ? -2.794 8.816 26.533 1.00 96.88 99 LEU A CA 1
ATOM 740 C C . LEU A 1 99 ? -1.831 8.828 27.727 1.00 96.88 99 LEU A C 1
ATOM 742 O O . LEU A 1 99 ? -2.270 8.573 28.838 1.00 96.88 99 LEU A O 1
ATOM 746 N N . ASP A 1 100 ? -0.565 9.195 27.516 1.00 96.06 100 ASP A N 1
ATOM 747 C CA . ASP A 1 100 ? 0.424 9.378 28.591 1.00 96.06 100 ASP A CA 1
ATOM 748 C C . ASP A 1 100 ? -0.042 10.440 29.596 1.00 96.06 100 ASP A C 1
ATOM 750 O O . ASP A 1 100 ? -0.054 10.200 30.797 1.00 96.06 100 ASP A O 1
ATOM 754 N N . ARG A 1 101 ? -0.552 11.579 29.108 1.00 94.88 101 ARG A N 1
ATOM 755 C CA . ARG A 1 101 ? -1.130 12.609 29.979 1.00 94.88 101 ARG A CA 1
ATOM 756 C C . ARG A 1 101 ? -2.348 12.110 30.763 1.00 94.88 101 ARG A C 1
ATOM 758 O O . ARG A 1 101 ? -2.506 12.494 31.913 1.00 94.88 101 ARG A O 1
ATOM 765 N N . GLN A 1 102 ? -3.217 11.306 30.146 1.00 93.44 102 GLN A N 1
ATOM 766 C CA . GLN A 1 102 ? -4.371 10.720 30.836 1.00 93.44 102 GLN A CA 1
ATOM 767 C C . GLN A 1 102 ? -3.954 9.689 31.891 1.00 93.44 102 GLN A C 1
ATOM 769 O O . GLN A 1 102 ? -4.586 9.652 32.935 1.00 93.44 102 GLN A O 1
ATOM 774 N N . SER A 1 103 ? -2.909 8.894 31.632 1.00 93.06 103 SER A N 1
ATOM 775 C CA . SER A 1 103 ? -2.353 7.949 32.613 1.00 93.06 103 SER A CA 1
ATOM 776 C C . SER A 1 103 ? -1.820 8.685 33.835 1.00 93.06 103 SER A C 1
ATOM 778 O O . SER A 1 103 ? -2.219 8.368 34.943 1.00 93.06 103 SER A O 1
ATOM 780 N N . ARG A 1 104 ? -1.008 9.730 33.623 1.00 90.44 104 ARG A N 1
ATOM 781 C CA . ARG A 1 104 ? -0.444 10.521 34.727 1.00 90.44 104 ARG A CA 1
ATOM 782 C C . ARG A 1 104 ? -1.510 11.199 35.571 1.00 90.44 104 ARG A C 1
ATOM 784 O O . ARG A 1 104 ? -1.431 11.150 36.777 1.00 90.44 104 ARG A O 1
ATOM 791 N N . LEU A 1 105 ? -2.549 11.750 34.942 1.00 85.44 105 LEU A N 1
ATOM 792 C CA . LEU A 1 105 ? -3.670 12.332 35.685 1.00 85.44 105 LEU A CA 1
ATOM 793 C C . LEU A 1 105 ? -4.416 11.304 36.549 1.00 85.44 105 LEU A C 1
ATOM 795 O O . LEU A 1 105 ? -4.988 11.695 37.552 1.00 85.44 105 LEU A O 1
ATOM 799 N N . LEU A 1 106 ? -4.472 10.030 36.147 1.00 81.06 106 LEU A N 1
ATOM 800 C CA . LEU A 1 106 ? -5.067 8.980 36.981 1.00 81.06 106 LEU A CA 1
ATOM 801 C C . LEU A 1 106 ? -4.125 8.593 38.126 1.00 81.06 106 LEU A C 1
ATOM 803 O O . LEU A 1 106 ? -4.593 8.425 39.239 1.00 81.06 106 LEU A O 1
ATOM 807 N N . GLU A 1 107 ? -2.817 8.527 37.864 1.00 79.75 107 GLU A N 1
ATOM 808 C CA . GLU A 1 107 ? -1.796 8.322 38.902 1.00 79.75 107 GLU A CA 1
ATOM 809 C C . GLU A 1 107 ? -1.793 9.463 39.937 1.00 79.75 107 GLU A C 1
ATOM 811 O O . GLU A 1 107 ? -1.658 9.194 41.122 1.00 79.75 107 GLU A O 1
ATOM 816 N N . ASP A 1 108 ? -2.002 10.714 39.511 1.00 75.19 108 ASP A N 1
ATOM 817 C CA . ASP A 1 108 ? -2.077 11.875 40.409 1.00 75.19 108 ASP A CA 1
ATOM 818 C C . ASP A 1 108 ? -3.353 11.838 41.286 1.00 75.19 108 ASP A C 1
ATOM 820 O O . ASP A 1 108 ? -3.294 12.188 42.456 1.00 75.19 108 ASP A O 1
ATOM 824 N N . ILE A 1 109 ? -4.498 11.373 40.757 1.00 63.75 109 ILE A N 1
ATOM 825 C CA . ILE A 1 109 ? -5.756 11.234 41.527 1.00 63.75 109 ILE A CA 1
ATOM 826 C C . ILE A 1 109 ? -5.674 10.087 42.541 1.00 63.75 109 ILE A C 1
ATOM 828 O O . ILE A 1 109 ? -6.204 10.207 43.642 1.00 63.75 109 ILE A O 1
ATOM 832 N N . ASP A 1 110 ? -5.038 8.975 42.168 1.00 59.94 110 ASP A N 1
ATOM 833 C CA . ASP A 1 110 ? -4.834 7.851 43.084 1.00 59.94 110 ASP A CA 1
ATOM 834 C C . ASP A 1 110 ? -3.808 8.209 44.185 1.00 59.94 110 ASP A C 1
ATOM 836 O O . ASP A 1 110 ? -3.881 7.647 45.270 1.00 59.94 110 ASP A O 1
ATOM 840 N N . GLY A 1 111 ? -2.891 9.155 43.929 1.00 55.44 111 GLY A N 1
ATOM 841 C CA . GLY A 1 111 ? -1.934 9.671 44.917 1.00 55.44 111 GLY A CA 1
ATOM 842 C C . GLY A 1 111 ? -2.515 10.723 45.869 1.00 55.44 111 GLY A C 1
ATOM 843 O O . GLY A 1 111 ? -2.259 10.653 47.063 1.00 55.44 111 GLY A O 1
ATOM 844 N N . GLU A 1 112 ? -3.358 11.643 45.379 1.00 52.56 112 GLU A N 1
ATOM 845 C CA . GLU A 1 112 ? -4.034 12.638 46.237 1.00 52.56 112 GLU A CA 1
ATOM 846 C C . GLU A 1 112 ? -4.965 11.974 47.276 1.00 52.56 112 GLU A C 1
ATOM 848 O O . GLU A 1 112 ? -5.132 12.499 48.369 1.00 52.56 112 GLU A O 1
ATOM 853 N N . GLY A 1 113 ? -5.531 10.797 46.974 1.00 51.16 113 GLY A N 1
ATOM 854 C CA . GLY A 1 113 ? -6.340 10.034 47.933 1.00 51.16 113 GLY A CA 1
ATOM 855 C C . GLY A 1 113 ? -5.539 9.319 49.029 1.00 51.16 113 GLY A C 1
ATOM 856 O O . GLY A 1 113 ? -6.098 9.044 50.084 1.00 51.16 113 GLY A O 1
ATOM 857 N N . GLU A 1 114 ? -4.256 9.017 48.801 1.00 50.19 114 GLU A N 1
ATOM 858 C CA . GLU A 1 114 ? -3.365 8.474 49.841 1.00 50.19 114 GLU A CA 1
ATOM 859 C C . GLU A 1 114 ? -2.856 9.599 50.760 1.00 50.19 114 GLU A C 1
ATOM 861 O O . GLU A 1 114 ? -2.785 9.407 51.971 1.00 50.19 114 GLU A O 1
ATOM 866 N N . ASP A 1 115 ? -2.588 10.788 50.205 1.00 51.88 115 ASP A N 1
ATOM 867 C CA . ASP A 1 115 ? -2.160 11.966 50.973 1.00 51.88 115 ASP A CA 1
ATOM 868 C C . ASP A 1 115 ? -3.293 12.518 51.880 1.00 51.88 115 ASP A C 1
ATOM 870 O O . ASP A 1 115 ? -3.031 12.909 53.015 1.00 51.88 115 ASP A O 1
ATOM 874 N N . GLU A 1 116 ? -4.559 12.512 51.428 1.00 53.31 116 GLU A N 1
ATOM 875 C CA . GLU A 1 116 ? -5.720 12.924 52.248 1.00 53.31 116 GLU A CA 1
ATOM 876 C C . GLU A 1 116 ? -6.018 11.939 53.403 1.00 53.31 116 GLU A C 1
ATOM 878 O O . GLU A 1 116 ? -6.403 12.369 54.489 1.00 53.31 116 GLU A O 1
ATOM 883 N N . GLU A 1 117 ? -5.816 10.626 53.205 1.00 54.47 117 GLU A N 1
ATOM 884 C CA . GLU A 1 117 ? -5.993 9.617 54.266 1.00 54.47 117 GLU A CA 1
ATOM 885 C C . GLU A 1 117 ? -4.875 9.678 55.328 1.00 54.47 117 GLU A C 1
ATOM 887 O O . GLU A 1 117 ? -5.143 9.411 56.499 1.00 54.47 117 GLU A O 1
ATOM 892 N N . GLU A 1 118 ? -3.637 10.037 54.961 1.00 55.47 118 GLU A N 1
ATOM 893 C CA . GLU A 1 118 ? -2.550 10.248 55.933 1.00 55.47 118 GLU A CA 1
ATOM 894 C C . GLU A 1 118 ? -2.762 11.530 56.765 1.00 55.47 118 GLU A C 1
ATOM 896 O O . GLU A 1 118 ? -2.566 11.486 57.980 1.00 55.47 118 GLU A O 1
ATOM 901 N N . GLU A 1 119 ? -3.237 12.632 56.163 1.00 55.75 119 GLU A N 1
ATOM 902 C CA . GLU A 1 119 ? -3.550 13.871 56.900 1.00 55.75 119 GLU A CA 1
ATOM 903 C C . GLU A 1 119 ? -4.742 13.700 57.870 1.00 55.75 119 GLU A C 1
ATOM 905 O O . GLU A 1 119 ? -4.665 14.173 59.003 1.00 55.75 119 GLU A O 1
ATOM 910 N N . GLU A 1 120 ? -5.810 12.974 57.496 1.00 56.91 120 GLU A N 1
ATOM 911 C CA . GLU A 1 120 ? -6.939 12.697 58.411 1.00 56.91 120 GLU A CA 1
ATOM 912 C C . GLU A 1 120 ? -6.525 11.821 59.611 1.00 56.91 120 GLU A C 1
ATOM 914 O O . GLU A 1 120 ? -7.005 12.029 60.726 1.00 56.91 120 GLU A O 1
ATOM 919 N N . VAL A 1 121 ? -5.614 10.859 59.416 1.00 59.50 121 VAL A N 1
ATOM 920 C CA . VAL A 1 121 ? -5.118 9.997 60.505 1.00 59.50 121 VAL A CA 1
ATOM 921 C C . VAL A 1 121 ? -4.189 10.763 61.452 1.00 59.50 121 VAL A C 1
ATOM 923 O O . VAL A 1 121 ? -4.255 10.547 62.662 1.00 59.50 121 VAL A O 1
ATOM 926 N N . GLU A 1 122 ? -3.352 11.670 60.939 1.00 58.81 122 GLU A N 1
ATOM 927 C CA . GLU A 1 122 ? -2.508 12.532 61.779 1.00 58.81 122 GLU A CA 1
ATOM 928 C C . GLU A 1 122 ? -3.346 13.532 62.601 1.00 58.81 122 GLU A C 1
ATOM 930 O O . GLU A 1 122 ? -3.071 13.716 63.789 1.00 58.81 122 GLU A O 1
ATOM 935 N N . GLU A 1 123 ? -4.407 14.117 62.029 1.00 58.84 123 GLU A N 1
ATOM 936 C CA . GLU A 1 123 ? -5.323 15.004 62.768 1.00 58.84 123 GLU A CA 1
ATOM 937 C C . GLU A 1 123 ? -6.104 14.257 63.871 1.00 58.84 123 GLU A C 1
ATOM 939 O O . GLU A 1 123 ? -6.251 14.780 64.980 1.00 58.84 123 GLU A O 1
ATOM 944 N N . GLU A 1 124 ? -6.557 13.018 63.624 1.00 59.06 124 GLU A N 1
ATOM 945 C CA . GLU A 1 124 ? -7.221 12.192 64.648 1.00 59.06 124 GLU A CA 1
ATOM 946 C C . GLU A 1 124 ? -6.265 11.769 65.785 1.00 59.06 124 GLU A C 1
ATOM 948 O O . GLU A 1 124 ? -6.673 11.726 66.951 1.00 59.06 124 GLU A O 1
ATOM 953 N N . GLU A 1 125 ? -4.989 11.483 65.486 1.00 60.50 125 GLU A N 1
ATOM 954 C CA . GLU A 1 125 ? -3.985 11.155 66.511 1.00 60.50 125 GLU A CA 1
ATOM 955 C C . GLU A 1 125 ? -3.609 12.371 67.382 1.00 60.50 125 GLU A C 1
ATOM 957 O O . GLU A 1 125 ? -3.403 12.206 68.591 1.00 60.50 125 GLU A O 1
ATOM 962 N N . GLU A 1 126 ? -3.566 13.586 66.819 1.00 58.56 126 GLU A N 1
ATOM 963 C CA . GLU A 1 126 ? -3.316 14.822 67.580 1.00 58.56 126 GLU A CA 1
ATOM 964 C C . GLU A 1 126 ? -4.495 15.190 68.507 1.00 58.56 126 GLU A C 1
ATOM 966 O O . GLU A 1 126 ? -4.272 15.572 69.663 1.00 58.56 126 GLU A O 1
ATOM 971 N N . GLU A 1 127 ? -5.751 15.010 68.070 1.00 58.25 127 GLU A N 1
ATOM 972 C CA . GLU A 1 127 ? -6.933 15.258 68.916 1.00 58.25 127 GLU A CA 1
ATOM 973 C C . GLU A 1 127 ? -7.038 14.272 70.100 1.00 58.25 127 GLU A C 1
ATOM 975 O O . GLU A 1 127 ? -7.444 14.660 71.202 1.00 58.25 127 GLU A O 1
ATOM 980 N N . GLU A 1 128 ? -6.631 13.006 69.927 1.00 57.62 128 GLU A N 1
ATOM 981 C CA . GLU A 1 128 ? -6.596 12.022 71.022 1.00 57.62 128 GLU A CA 1
ATOM 982 C C . GLU A 1 128 ? -5.472 12.274 72.049 1.00 57.62 128 GLU A C 1
ATOM 984 O O . GLU A 1 128 ? -5.560 11.801 73.195 1.00 57.62 128 GLU A O 1
ATOM 989 N N . GLU A 1 129 ? -4.409 12.993 71.671 1.00 55.66 129 GLU A N 1
ATOM 990 C CA . GLU A 1 129 ? -3.303 13.344 72.571 1.00 55.66 129 GLU A CA 1
ATOM 991 C C . GLU A 1 129 ? -3.610 14.585 73.429 1.00 55.66 129 GLU A C 1
ATOM 993 O O . GLU A 1 129 ? -3.164 14.650 74.579 1.00 55.66 129 GLU A O 1
ATOM 998 N N . GLU A 1 130 ? -4.417 15.532 72.932 1.00 53.44 130 GLU A N 1
ATOM 999 C CA . GLU A 1 130 ? -4.813 16.738 73.680 1.00 53.44 130 GLU A CA 1
ATOM 1000 C C . GLU A 1 130 ? -5.878 16.490 74.771 1.00 53.44 130 GLU A C 1
ATOM 1002 O O . GLU A 1 130 ? -5.961 17.265 75.729 1.00 53.44 130 GLU A O 1
ATOM 1007 N N . ASP A 1 131 ? -6.661 15.407 74.683 1.00 53.19 131 ASP A N 1
ATOM 1008 C CA . ASP A 1 131 ? -7.744 15.087 75.639 1.00 53.19 131 ASP A CA 1
ATOM 1009 C C . ASP A 1 131 ? -7.296 14.168 76.814 1.00 53.19 131 ASP A C 1
ATOM 1011 O O . ASP A 1 131 ? -8.123 13.640 77.571 1.00 53.19 131 ASP A O 1
ATOM 1015 N N . LYS A 1 132 ? -5.977 13.972 77.002 1.00 49.81 132 LYS A N 1
ATOM 1016 C CA . LYS A 1 132 ? -5.345 13.188 78.095 1.00 49.81 132 LYS A CA 1
ATOM 1017 C C . LYS A 1 132 ? -4.595 14.036 79.124 1.00 49.81 132 LYS A C 1
ATOM 1019 O O . LYS A 1 132 ? -4.707 13.696 80.330 1.00 49.81 132 LYS A O 1
#

InterPro domains:
  IPR001312 Hexokinase [PS51748] (1-94)
  IPR001312 Hexokinase [PTHR19443] (3-103)
  IPR022673 Hexokinase, C-terminal [PF03727] (3-95)
  IPR043129 ATPase, nucleotide binding domain [SSF53067] (3-99)

Nearest PDB structures (foldseek):
  2nzt-assembly1_A  TM=9.861E-01  e=9.922E-08  Homo sapiens
  1dgk-assembly1_N  TM=9.849E-01  e=2.371E-07  Homo sapiens
  4fpa-assembly1_A  TM=9.892E-01  e=3.099E-07  Homo sapiens
  1bg3-assembly1_A  TM=9.717E-01  e=4.633E-07  Rattus norvegicus
  4foe-assembly1_B  TM=9.646E-01  e=6.925E-07  Homo sapiens

Mean predicted aligned error: 9.79 Å

Organism: Collichthys lucidus (NCBI:txid240159)

pLDDT: mean 88.66, std 16.08, range [49.81, 98.69]

Radius of gyration: 30.01 Å; Cα contacts (8 Å, |Δi|>4): 89; chains: 1; bounding box: 42×28×109 Å

Foldseek 3Di:
DVVVVVVVVVVVVVLLVVLLVLLLVVLVVQVVVCVVVVHQAAEEEDEDEDPCCVPPPC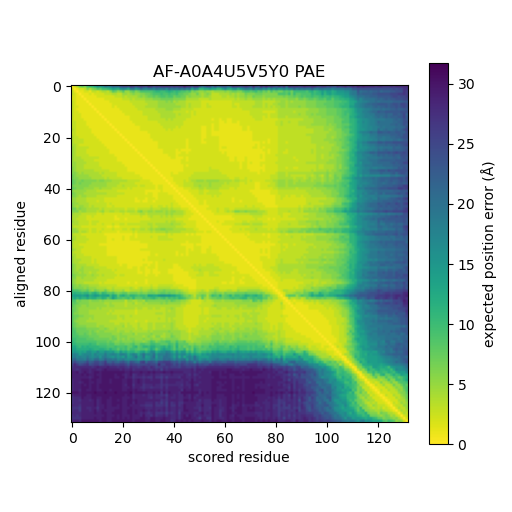RVVSNVVNNCVSNVRYRYHYDYDPPPCVVVVVVVVVVVVVVVVVVVVVVVVVVVVVVVVVVVVVVVVVVVVVVD

Sequence (132 aa):
MVDSRVVRLVCDTISSRSARLCAAALATLANRIRVNRGLSHLKTTVGVDGTVYRKHPNFSEELQATVRRLAPECDITFLISEDGSGRGAAMVAAVAQRLDRQSRLLEDIDGEGEDEEEEEVEEEEEEEEEDK